Protein AF-A0A4Z2GLU9-F1 (afdb_monomer)

Mean predicted aligned error: 11.26 Å

Sequence (151 aa):
MLQNQGREMLIVTSGAVAFGKQRLRHEILLSQSVRQALNSGHNQLKDMALPVLEARACAAAGQSGLMALYEAMFTQYSTCTAQVLVTNLDFHDDQKRQNLNSTLQELLRMNIVPIINTNDAVVPPPEPNSDLQGVNVGTGSMGWRRWQRGY

Structure (mmCIF, N/CA/C/O backbone):
data_AF-A0A4Z2GLU9-F1
#
_entry.id   AF-A0A4Z2GLU9-F1
#
loop_
_atom_site.group_PDB
_atom_site.id
_atom_site.type_symbol
_atom_site.label_atom_id
_atom_site.label_alt_id
_atom_site.label_comp_id
_atom_site.label_asym_id
_atom_site.label_entity_id
_atom_site.label_seq_id
_atom_site.pdbx_PDB_ins_code
_atom_site.Cartn_x
_atom_site.Cartn_y
_atom_site.Cartn_z
_atom_site.occupancy
_atom_site.B_iso_or_equiv
_atom_site.auth_seq_id
_atom_site.auth_comp_id
_atom_site.auth_asym_id
_atom_site.auth_atom_id
_atom_site.pdbx_PDB_model_num
ATOM 1 N N . MET A 1 1 ? -21.058 7.060 6.284 1.00 73.62 1 MET A N 1
ATOM 2 C CA . MET A 1 1 ? -20.042 5.990 6.362 1.00 73.62 1 MET A CA 1
ATOM 3 C C . MET A 1 1 ? -20.555 4.886 7.282 1.00 73.62 1 MET A C 1
ATOM 5 O O . MET A 1 1 ? -21.037 5.235 8.353 1.00 73.62 1 MET A O 1
ATOM 9 N N . LEU A 1 2 ? -20.489 3.600 6.898 1.00 82.06 2 LEU A N 1
ATOM 10 C CA . LEU A 1 2 ? -20.922 2.467 7.754 1.00 82.06 2 LEU A CA 1
ATOM 11 C C . LEU A 1 2 ? -20.178 2.427 9.096 1.00 82.06 2 LEU A C 1
ATOM 13 O O . LEU A 1 2 ? -20.716 2.019 10.118 1.00 82.06 2 LEU A O 1
ATOM 17 N N . GLN A 1 3 ? -18.953 2.921 9.091 1.00 81.75 3 GLN A N 1
ATOM 18 C CA . GLN A 1 3 ? -18.090 2.982 10.255 1.00 81.75 3 GLN A CA 1
ATOM 19 C C . GLN A 1 3 ? -18.572 3.959 11.329 1.00 81.75 3 GLN A C 1
ATOM 21 O O . GLN A 1 3 ? -18.518 3.651 12.514 1.00 81.75 3 GLN A O 1
ATOM 26 N N . ASN A 1 4 ? -19.221 5.055 10.926 1.00 78.38 4 ASN A N 1
ATOM 27 C CA . ASN A 1 4 ? -19.881 5.980 11.858 1.00 78.38 4 ASN A CA 1
ATOM 28 C C . ASN A 1 4 ? -21.131 5.361 12.512 1.00 78.38 4 ASN A C 1
ATOM 30 O O . ASN A 1 4 ? -21.727 5.967 13.394 1.00 78.38 4 ASN A O 1
ATOM 34 N N . GLN A 1 5 ? -21.542 4.168 12.071 1.00 86.56 5 GLN A N 1
ATOM 35 C CA . GLN A 1 5 ? -22.619 3.375 12.665 1.00 86.56 5 GLN A CA 1
ATOM 36 C C . GLN A 1 5 ? -22.069 2.250 13.563 1.00 86.56 5 GLN A C 1
ATOM 38 O O . GLN A 1 5 ? -22.812 1.334 13.908 1.00 86.56 5 GLN A O 1
ATOM 43 N N . GLY A 1 6 ? -20.775 2.286 13.911 1.00 84.88 6 GLY A N 1
ATOM 44 C CA . GLY A 1 6 ? -20.127 1.306 14.788 1.00 84.88 6 GLY A CA 1
ATOM 45 C C . GLY A 1 6 ? -19.703 0.008 14.097 1.00 84.88 6 GLY A C 1
ATOM 46 O O . GLY A 1 6 ? -19.465 -0.986 14.775 1.00 84.88 6 GLY A O 1
ATOM 47 N N . ARG A 1 7 ? -19.634 -0.017 12.758 1.00 91.56 7 ARG A N 1
ATOM 48 C CA . ARG A 1 7 ? -19.165 -1.189 12.002 1.00 91.56 7 ARG A CA 1
ATOM 49 C C . ARG A 1 7 ? -17.667 -1.104 11.729 1.00 91.56 7 ARG A C 1
ATOM 51 O O . ARG A 1 7 ? -17.191 -0.096 11.216 1.00 91.56 7 ARG A O 1
ATOM 58 N N . GLU A 1 8 ? -16.953 -2.191 11.984 1.00 93.62 8 GLU A N 1
ATOM 59 C CA . GLU A 1 8 ? -15.560 -2.342 11.569 1.00 93.62 8 GLU A CA 1
ATOM 60 C C . GLU A 1 8 ? -15.480 -2.557 10.055 1.00 93.62 8 GLU A C 1
ATOM 62 O O . GLU A 1 8 ? -16.227 -3.356 9.486 1.00 93.62 8 GLU A O 1
ATOM 67 N N . MET A 1 9 ? -14.587 -1.820 9.396 1.00 94.69 9 MET A N 1
ATOM 68 C CA . MET A 1 9 ? -14.443 -1.837 7.944 1.00 94.69 9 MET A CA 1
ATOM 69 C C . MET A 1 9 ? -12.971 -1.966 7.566 1.00 94.69 9 MET A C 1
ATOM 71 O O . MET A 1 9 ? -12.125 -1.223 8.057 1.00 94.69 9 MET A O 1
ATOM 75 N N . LEU A 1 10 ? -12.692 -2.869 6.632 1.00 96.62 10 LEU A N 1
ATOM 76 C CA . LEU A 1 10 ? -11.418 -2.971 5.928 1.00 96.62 10 LEU A CA 1
ATOM 77 C C . LEU A 1 10 ? -11.677 -2.946 4.425 1.00 96.62 10 LEU A C 1
ATOM 79 O O . LEU A 1 10 ? -12.748 -3.347 3.962 1.00 96.62 10 LEU A O 1
ATOM 83 N N . ILE A 1 11 ? -10.694 -2.486 3.661 1.00 96.94 11 ILE A N 1
ATOM 84 C CA . ILE A 1 11 ? -10.741 -2.478 2.201 1.00 96.94 11 ILE A CA 1
ATOM 85 C C . ILE A 1 11 ? -9.637 -3.378 1.681 1.00 96.94 11 ILE A C 1
ATOM 87 O O . ILE A 1 11 ? -8.492 -3.255 2.095 1.00 96.94 11 ILE A O 1
ATOM 91 N N . VAL A 1 12 ? -9.977 -4.235 0.723 1.00 97.12 12 VAL A N 1
ATOM 92 C CA . VAL A 1 12 ? -9.001 -4.946 -0.104 1.00 97.12 12 VAL A CA 1
ATOM 93 C C . VAL A 1 12 ? -9.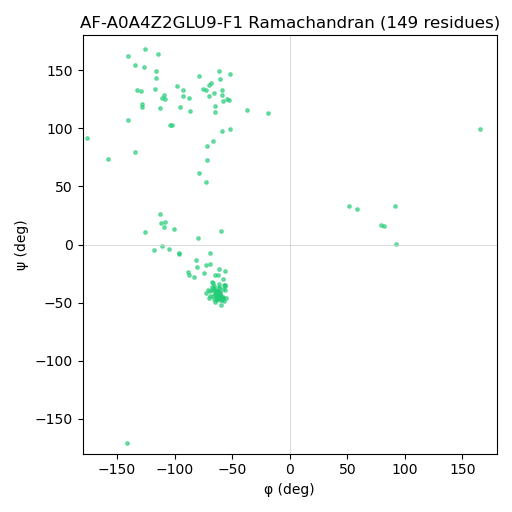072 -4.347 -1.499 1.00 97.12 12 VAL A C 1
ATOM 95 O O . VAL A 1 12 ? -10.155 -4.246 -2.076 1.00 97.12 12 VAL A O 1
ATOM 98 N N . THR A 1 13 ? -7.934 -3.899 -2.019 1.00 95.31 13 THR A N 1
ATOM 99 C CA . THR A 1 13 ? -7.860 -3.174 -3.292 1.00 95.31 13 THR A CA 1
ATOM 100 C C . THR A 1 13 ? -6.882 -3.820 -4.269 1.00 95.31 13 THR A C 1
ATOM 102 O O . THR A 1 13 ? -6.132 -4.723 -3.914 1.00 95.31 13 THR A O 1
ATOM 105 N N . SER A 1 14 ? -6.929 -3.375 -5.522 1.00 93.38 14 SER A N 1
ATOM 106 C CA . SER A 1 14 ? -6.052 -3.789 -6.615 1.00 93.38 14 SER A CA 1
ATOM 107 C C . SER A 1 14 ? -5.709 -2.575 -7.492 1.00 93.38 14 SER A C 1
ATOM 109 O O . SER A 1 14 ? -6.001 -1.433 -7.146 1.00 93.38 14 SER A O 1
ATOM 111 N N . GLY A 1 15 ? -5.064 -2.792 -8.641 1.00 93.62 15 GLY A N 1
ATOM 112 C CA . GLY A 1 15 ? -4.873 -1.738 -9.647 1.00 93.62 15 GLY A CA 1
ATOM 113 C C . GLY A 1 15 ? -3.575 -0.935 -9.535 1.00 93.62 15 GLY A C 1
ATOM 114 O O . GLY A 1 15 ? -3.325 -0.095 -10.400 1.00 93.62 15 GLY A O 1
ATOM 115 N N . ALA A 1 16 ? -2.704 -1.229 -8.561 1.00 96.06 16 ALA A N 1
ATOM 116 C CA . ALA A 1 16 ? -1.424 -0.531 -8.379 1.00 96.06 16 ALA A CA 1
ATOM 117 C C . ALA A 1 16 ? -0.566 -0.581 -9.652 1.00 96.06 16 ALA A C 1
ATOM 119 O O . ALA A 1 16 ? -0.084 0.443 -10.132 1.00 96.06 16 ALA A O 1
ATOM 120 N N . VAL A 1 17 ? -0.455 -1.758 -10.274 1.00 95.62 17 VAL A N 1
ATOM 121 C CA . VAL A 1 17 ? 0.281 -1.943 -11.534 1.00 95.62 17 VAL A CA 1
ATOM 122 C C . VAL A 1 17 ? -0.310 -1.103 -12.668 1.00 95.62 17 VAL A C 1
ATOM 124 O O . VAL A 1 17 ? 0.433 -0.468 -13.414 1.00 95.62 17 VAL A O 1
ATOM 127 N N . ALA A 1 18 ? -1.636 -1.095 -12.829 1.00 94.75 18 ALA A N 1
ATOM 128 C CA . ALA A 1 18 ? -2.293 -0.359 -13.909 1.00 94.75 18 ALA A CA 1
ATOM 129 C C . ALA A 1 18 ? -2.102 1.155 -13.743 1.00 94.75 18 ALA A C 1
ATOM 131 O O . ALA A 1 18 ? -1.676 1.833 -14.682 1.00 94.75 18 ALA A O 1
ATOM 132 N N . PHE A 1 19 ? -2.326 1.658 -12.527 1.00 95.75 19 PHE A N 1
ATOM 133 C CA . PHE A 1 19 ? -2.131 3.063 -12.188 1.00 95.75 19 PHE A CA 1
ATOM 134 C C . PHE A 1 19 ? -0.670 3.491 -12.385 1.00 95.75 19 PHE A C 1
ATOM 136 O O . PHE A 1 19 ? -0.378 4.512 -13.011 1.00 95.75 19 PHE A O 1
ATOM 143 N N . GLY A 1 20 ? 0.274 2.657 -11.946 1.00 96.75 20 GLY A N 1
ATOM 144 C CA . GLY A 1 20 ? 1.697 2.903 -12.129 1.00 96.75 20 GLY A CA 1
ATOM 145 C C . GLY A 1 20 ? 2.153 2.873 -13.583 1.00 96.75 20 GLY A C 1
ATOM 146 O O . GLY A 1 20 ? 2.954 3.717 -13.976 1.00 96.75 20 GLY A O 1
ATOM 147 N N . LYS A 1 21 ? 1.609 1.976 -14.419 1.00 95.81 21 LYS A N 1
ATOM 148 C CA . LYS A 1 21 ? 1.882 1.970 -15.868 1.00 95.81 21 LYS A CA 1
ATOM 149 C C . LYS A 1 21 ? 1.499 3.300 -16.507 1.00 95.81 21 LYS A C 1
ATOM 151 O O . LYS A 1 21 ? 2.265 3.829 -17.309 1.00 95.81 21 LYS A O 1
ATOM 156 N N . GLN A 1 22 ? 0.329 3.837 -16.165 1.00 94.62 22 GLN A N 1
ATOM 157 C CA . GLN A 1 22 ? -0.117 5.133 -16.671 1.00 94.62 22 GLN A CA 1
ATOM 158 C C . GLN A 1 22 ? 0.800 6.263 -16.184 1.00 94.62 22 GLN A C 1
ATOM 160 O O . GLN A 1 22 ? 1.272 7.055 -16.999 1.00 94.62 22 GLN A O 1
ATOM 165 N N . ARG A 1 23 ? 1.107 6.294 -14.880 1.00 94.19 23 ARG A N 1
ATOM 166 C CA . ARG A 1 23 ? 1.983 7.304 -14.269 1.00 94.19 23 ARG A CA 1
ATOM 167 C C . ARG A 1 23 ? 3.384 7.299 -14.881 1.00 94.19 23 ARG A C 1
ATOM 169 O O . ARG A 1 23 ? 3.852 8.332 -15.340 1.00 94.19 23 ARG A O 1
ATOM 176 N N . LEU A 1 24 ? 4.040 6.143 -14.943 1.00 94.44 24 LEU A N 1
ATOM 177 C CA . LEU A 1 24 ? 5.401 6.030 -15.471 1.00 94.44 24 LEU A CA 1
ATOM 178 C C . LEU A 1 24 ? 5.474 6.342 -16.968 1.00 94.44 24 LEU A C 1
ATOM 180 O O . LEU A 1 24 ? 6.418 6.994 -17.404 1.00 94.44 24 LEU A O 1
ATOM 184 N N . ARG A 1 25 ? 4.475 5.934 -17.765 1.00 92.69 25 ARG A N 1
ATOM 185 C CA . ARG A 1 25 ? 4.403 6.331 -19.182 1.00 92.69 25 ARG A CA 1
ATOM 186 C C . ARG A 1 25 ? 4.338 7.842 -19.336 1.00 92.69 25 ARG A C 1
ATOM 188 O O . ARG A 1 25 ? 5.052 8.388 -20.169 1.00 92.69 25 ARG A O 1
ATOM 195 N N . HIS A 1 26 ? 3.511 8.499 -18.529 1.00 91.00 26 HIS A N 1
ATOM 196 C CA . HIS A 1 26 ? 3.395 9.950 -18.542 1.00 91.00 26 HIS A CA 1
ATOM 197 C C . HIS A 1 26 ? 4.734 10.627 -18.202 1.00 91.00 26 HIS A C 1
ATOM 199 O O . HIS A 1 26 ? 5.194 11.473 -18.964 1.00 91.00 26 HIS A O 1
ATOM 205 N N . GLU A 1 27 ? 5.418 10.190 -17.139 1.00 90.75 27 GLU A N 1
ATOM 206 C CA . GLU A 1 27 ? 6.735 10.727 -16.748 1.00 90.75 27 GLU A CA 1
ATOM 207 C C . GLU A 1 27 ? 7.814 10.533 -17.829 1.00 90.75 27 GLU A C 1
ATOM 209 O O . GLU A 1 27 ? 8.611 11.436 -18.101 1.00 90.75 27 GLU A O 1
ATOM 214 N N . ILE A 1 28 ? 7.839 9.369 -18.486 1.00 89.81 28 ILE A N 1
ATOM 215 C CA . ILE A 1 28 ? 8.798 9.072 -19.561 1.00 89.81 28 ILE A CA 1
ATOM 216 C C . ILE A 1 28 ? 8.540 9.959 -20.779 1.00 89.81 28 ILE A C 1
ATOM 218 O O . ILE A 1 28 ? 9.489 10.517 -21.330 1.00 89.81 28 ILE A O 1
ATOM 222 N N . LEU A 1 29 ? 7.275 10.121 -21.173 1.00 87.69 29 LEU A N 1
ATOM 223 C CA . LEU A 1 29 ? 6.891 10.981 -22.293 1.00 87.69 29 LEU A CA 1
ATOM 224 C C . LEU A 1 29 ? 7.279 12.442 -22.038 1.00 87.69 29 LEU A C 1
ATOM 226 O O . LEU A 1 29 ? 7.872 13.074 -22.912 1.00 87.69 29 LEU A O 1
ATOM 230 N N . LEU A 1 30 ? 7.016 12.960 -20.833 1.00 87.00 30 LEU A N 1
ATOM 231 C CA . LEU A 1 30 ? 7.432 14.310 -20.442 1.00 87.00 30 LEU A CA 1
ATOM 232 C C . LEU A 1 30 ? 8.959 14.462 -20.427 1.00 87.00 30 LEU A C 1
ATOM 234 O O . LEU A 1 30 ? 9.503 15.458 -20.899 1.00 87.00 30 LEU A O 1
ATOM 238 N N . SER A 1 31 ? 9.678 13.456 -19.934 1.00 85.38 31 SER A N 1
ATOM 239 C CA . SER A 1 31 ? 11.144 13.479 -19.914 1.00 85.38 31 SER A CA 1
ATOM 240 C C . SER A 1 31 ? 11.748 13.461 -21.323 1.00 85.38 31 SER A C 1
ATOM 242 O O . SER A 1 31 ? 12.780 14.088 -21.570 1.00 85.38 31 SER A O 1
ATOM 244 N N . GLN A 1 32 ? 11.125 12.741 -22.259 1.00 79.75 32 GLN A N 1
ATOM 245 C CA . GLN A 1 32 ? 11.562 12.667 -23.654 1.00 79.75 32 GLN A CA 1
ATOM 246 C C . GLN A 1 32 ? 11.276 13.965 -24.413 1.00 79.75 32 GLN A C 1
ATOM 248 O O . GLN A 1 32 ? 12.158 14.435 -25.133 1.00 79.75 32 GLN A O 1
ATOM 253 N N . SER A 1 33 ? 10.106 14.579 -24.212 1.00 75.50 33 SER A N 1
ATOM 254 C CA . SER A 1 33 ? 9.756 15.844 -24.869 1.00 75.50 33 SER A CA 1
ATOM 255 C C . SER A 1 33 ? 10.686 16.988 -24.450 1.00 75.50 33 SER A C 1
ATOM 257 O O . SER A 1 33 ? 11.176 17.722 -25.307 1.00 75.50 33 SER A O 1
ATOM 259 N N . VAL A 1 34 ? 11.036 17.084 -23.160 1.00 75.62 34 VAL A N 1
ATOM 260 C CA . VAL A 1 34 ? 12.016 18.069 -22.661 1.00 75.62 34 VAL A CA 1
ATOM 261 C C . VAL A 1 34 ? 13.395 17.845 -23.285 1.00 75.62 34 VAL A C 1
ATOM 263 O O . VAL A 1 34 ? 14.020 18.789 -23.769 1.00 75.62 34 VAL A O 1
ATOM 266 N N . ARG A 1 35 ? 13.877 16.594 -23.330 1.00 75.06 35 ARG A N 1
ATOM 267 C CA . ARG A 1 35 ? 15.172 16.272 -23.956 1.00 75.06 35 ARG A CA 1
ATOM 268 C C . ARG A 1 35 ? 15.199 16.614 -25.442 1.00 75.06 35 ARG A C 1
ATOM 270 O O . ARG A 1 35 ? 16.243 17.033 -25.929 1.00 75.06 35 ARG A O 1
ATOM 277 N N . GLN A 1 36 ? 14.095 16.427 -26.159 1.00 72.31 36 GLN A N 1
ATOM 278 C CA . GLN A 1 36 ? 14.000 16.772 -27.577 1.00 72.31 36 GLN A CA 1
ATOM 279 C C . GLN A 1 36 ? 13.999 18.286 -27.790 1.00 72.31 36 GLN A C 1
ATOM 281 O O . GLN A 1 36 ? 14.782 18.761 -28.605 1.00 72.31 36 GLN A O 1
ATOM 286 N N . ALA A 1 37 ? 13.215 19.043 -27.012 1.00 71.56 37 ALA A N 1
ATOM 287 C CA . ALA A 1 37 ? 13.190 20.505 -27.086 1.00 71.56 37 ALA A CA 1
ATOM 288 C C . ALA A 1 37 ? 14.589 21.121 -26.883 1.00 71.56 37 ALA A C 1
ATOM 290 O O . ALA A 1 37 ? 14.975 22.045 -27.599 1.00 71.56 37 ALA A O 1
ATOM 291 N N . LEU A 1 38 ? 15.383 20.555 -25.967 1.00 72.00 38 LEU A N 1
ATOM 292 C CA . LEU A 1 38 ? 16.765 20.979 -25.716 1.00 72.00 38 LEU A CA 1
ATOM 293 C C . LEU A 1 38 ? 17.763 20.539 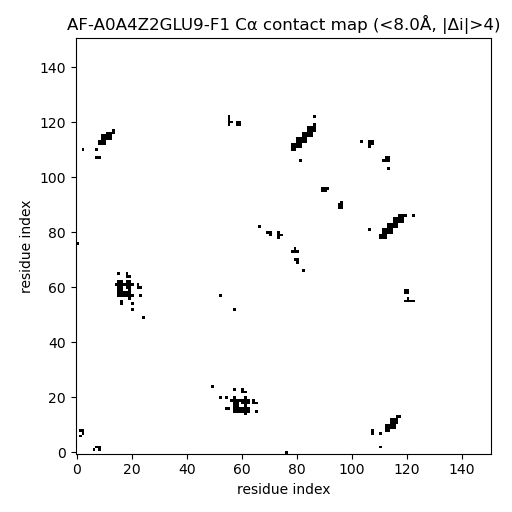-26.807 1.00 72.00 38 LEU A C 1
ATOM 295 O O . LEU A 1 38 ? 18.790 21.188 -26.976 1.00 72.00 38 LEU A O 1
ATOM 299 N N . ASN A 1 39 ? 17.477 19.470 -27.562 1.00 68.25 39 ASN A N 1
ATOM 300 C CA . ASN A 1 39 ? 18.389 18.864 -28.546 1.00 68.25 39 ASN A CA 1
ATOM 301 C C . ASN A 1 39 ? 17.910 19.010 -30.005 1.00 68.25 39 ASN A C 1
ATOM 303 O O . ASN A 1 39 ? 18.284 18.205 -30.861 1.00 68.25 39 ASN A O 1
ATOM 307 N N . SER A 1 40 ? 17.117 20.046 -30.302 1.00 59.50 40 SER A N 1
ATOM 308 C CA . SER A 1 40 ? 16.412 20.301 -31.577 1.00 59.50 40 SER A CA 1
ATOM 309 C C . SER A 1 40 ? 17.287 20.437 -32.850 1.00 59.50 40 SER A C 1
ATOM 311 O O . SER A 1 40 ? 16.793 20.863 -33.888 1.00 59.50 40 SER A O 1
ATOM 313 N N . GLY A 1 41 ? 18.578 20.089 -32.808 1.00 57.31 41 GLY A N 1
ATOM 314 C CA . GLY A 1 41 ? 19.527 20.205 -33.922 1.00 57.31 41 GLY A CA 1
ATOM 315 C C . GLY A 1 41 ? 19.904 18.904 -34.645 1.00 57.31 41 GLY A C 1
ATOM 316 O O . GLY A 1 41 ? 20.641 18.977 -35.622 1.00 57.31 41 GLY A O 1
ATOM 317 N N . HIS A 1 42 ? 19.450 17.720 -34.214 1.00 54.97 42 HIS A N 1
ATOM 318 C CA . HIS A 1 42 ? 19.826 16.454 -34.866 1.00 54.97 42 HIS A CA 1
ATOM 319 C C . HIS A 1 42 ? 18.612 15.593 -35.237 1.00 54.97 42 HIS A C 1
ATOM 321 O O . HIS A 1 42 ? 17.867 15.132 -34.376 1.00 54.97 42 HIS A O 1
ATOM 327 N N . ASN A 1 43 ? 18.466 15.345 -36.544 1.00 54.72 43 ASN A N 1
ATOM 328 C CA . ASN A 1 43 ? 17.531 14.401 -37.157 1.00 54.72 43 ASN A CA 1
ATOM 329 C C . ASN A 1 43 ? 17.658 13.008 -36.514 1.00 54.72 43 ASN A C 1
ATOM 331 O O . ASN A 1 43 ? 18.539 12.228 -36.871 1.00 54.72 43 ASN A O 1
ATOM 335 N N . GLN A 1 44 ? 16.765 12.674 -35.583 1.00 56.62 44 GLN A N 1
ATOM 336 C CA . GLN A 1 44 ? 16.555 11.300 -35.131 1.00 56.62 44 GLN A CA 1
ATOM 337 C C . GLN A 1 44 ? 15.058 11.005 -35.073 1.00 56.62 44 GLN A C 1
ATOM 339 O O . GLN A 1 44 ? 14.438 10.975 -34.015 1.00 56.62 44 GLN A O 1
ATOM 344 N N . LEU A 1 45 ? 14.489 10.728 -36.247 1.00 52.84 45 LEU A N 1
ATOM 345 C CA . LEU A 1 45 ? 13.308 9.877 -36.370 1.00 52.84 45 LEU A CA 1
ATOM 346 C C . LEU A 1 45 ? 13.751 8.435 -36.081 1.00 52.84 45 LEU A C 1
ATOM 348 O O . LEU A 1 45 ? 13.946 7.635 -36.991 1.00 52.84 45 LEU A O 1
ATOM 352 N N . LYS A 1 46 ? 14.024 8.127 -34.812 1.00 53.97 46 LYS A N 1
ATOM 353 C CA . LYS A 1 46 ? 14.28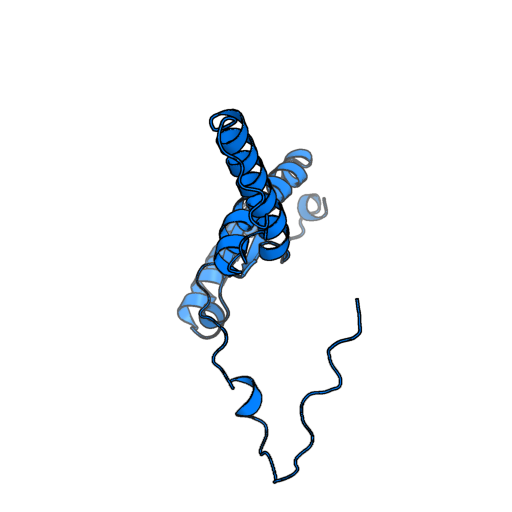1 6.761 -34.353 1.00 53.97 46 LYS A CA 1
ATOM 354 C C . LYS A 1 46 ? 13.116 6.387 -33.452 1.00 53.97 46 LYS A C 1
ATOM 356 O O . LYS A 1 46 ? 12.885 7.083 -32.468 1.00 53.97 46 LYS A O 1
ATOM 361 N N . ASP A 1 47 ? 12.370 5.366 -33.872 1.00 54.78 47 ASP A N 1
ATOM 362 C CA . ASP A 1 47 ? 11.155 4.828 -33.253 1.00 54.78 47 ASP A CA 1
ATOM 363 C C . ASP A 1 47 ? 10.986 5.214 -31.779 1.00 54.78 47 ASP A C 1
ATOM 365 O O . ASP A 1 47 ? 11.723 4.745 -30.909 1.00 54.78 47 ASP A O 1
ATOM 369 N N . MET A 1 48 ? 9.966 6.028 -31.488 1.00 59.78 48 MET A N 1
ATOM 370 C CA . MET A 1 48 ? 9.493 6.285 -30.124 1.00 59.78 48 MET A CA 1
ATOM 371 C C . MET A 1 48 ? 8.745 5.056 -29.579 1.00 59.78 48 MET A C 1
ATOM 373 O O . MET A 1 48 ? 7.600 5.130 -29.133 1.00 59.78 48 MET A O 1
ATOM 377 N N . ALA A 1 49 ? 9.382 3.887 -29.620 1.00 70.31 49 ALA A N 1
ATOM 378 C CA . ALA A 1 49 ? 8.886 2.729 -28.905 1.00 70.31 49 ALA A CA 1
ATOM 379 C C . ALA A 1 49 ? 8.955 3.050 -27.407 1.00 70.31 49 ALA A C 1
ATOM 381 O O . ALA A 1 49 ? 10.035 3.247 -26.843 1.00 70.31 49 ALA A O 1
ATOM 382 N N . LEU A 1 50 ? 7.791 3.143 -26.760 1.00 74.62 50 LEU A N 1
ATOM 383 C CA . LEU A 1 50 ? 7.738 3.277 -25.310 1.00 74.62 50 LEU A CA 1
ATOM 384 C C . LEU A 1 50 ? 8.437 2.067 -24.680 1.00 74.62 50 LEU A C 1
ATOM 386 O O . LEU A 1 50 ? 8.157 0.932 -25.083 1.00 74.62 50 LEU A O 1
ATOM 390 N N . PRO A 1 51 ? 9.321 2.279 -23.690 1.00 82.88 51 PRO A N 1
ATOM 391 C CA . PRO A 1 51 ? 9.997 1.175 -23.036 1.00 82.88 51 PRO A CA 1
ATOM 392 C C . PRO A 1 51 ? 8.967 0.252 -22.381 1.00 82.88 51 PRO A C 1
ATOM 394 O O . PRO A 1 51 ? 7.956 0.697 -21.825 1.00 82.88 51 PRO A O 1
ATOM 397 N N . VAL A 1 52 ? 9.234 -1.052 -22.443 1.00 88.25 52 VAL A N 1
ATOM 398 C CA . VAL A 1 52 ? 8.446 -2.041 -21.709 1.00 88.25 52 VAL A CA 1
ATOM 399 C C . VAL A 1 52 ? 8.651 -1.782 -20.221 1.00 88.25 52 VAL A C 1
ATOM 401 O O . VAL A 1 52 ? 9.773 -1.830 -19.722 1.00 88.25 52 VAL A O 1
ATOM 404 N N . LEU A 1 53 ? 7.561 -1.480 -19.519 1.00 92.56 53 LEU A N 1
ATOM 405 C CA . LEU A 1 53 ? 7.600 -1.227 -18.086 1.00 92.56 53 LEU A CA 1
ATOM 406 C C . LEU A 1 53 ? 7.454 -2.533 -17.313 1.00 92.56 53 LEU A C 1
ATOM 408 O O . LEU A 1 53 ? 6.491 -3.280 -17.503 1.00 92.56 53 LEU A O 1
ATOM 412 N N . GLU A 1 54 ? 8.403 -2.771 -16.417 1.00 93.81 54 GLU A N 1
ATOM 413 C CA . GLU A 1 54 ? 8.396 -3.908 -15.508 1.00 93.81 54 GLU A CA 1
ATOM 414 C C . GLU A 1 54 ? 7.259 -3.756 -14.475 1.00 93.81 54 GLU A C 1
ATOM 416 O O . GLU A 1 54 ? 6.950 -2.652 -14.010 1.00 93.81 54 GLU A O 1
ATOM 421 N N . ALA A 1 55 ? 6.561 -4.856 -14.177 1.00 92.88 55 ALA A N 1
ATOM 422 C CA . ALA A 1 55 ? 5.309 -4.820 -13.424 1.00 92.88 55 ALA A CA 1
ATOM 423 C C . ALA A 1 55 ? 5.487 -4.386 -11.962 1.00 92.88 55 ALA A C 1
ATOM 425 O O . ALA A 1 55 ? 4.641 -3.651 -11.456 1.00 92.88 55 ALA A O 1
ATOM 426 N N . ARG A 1 56 ? 6.580 -4.779 -11.304 1.00 94.81 56 ARG A N 1
ATOM 427 C CA . ARG A 1 56 ? 6.889 -4.424 -9.912 1.00 94.81 56 ARG A CA 1
ATOM 428 C C . ARG A 1 56 ? 7.251 -2.949 -9.791 1.00 94.81 56 ARG A C 1
ATOM 430 O O . ARG A 1 56 ? 6.770 -2.276 -8.884 1.00 94.81 56 ARG A O 1
ATOM 437 N N . ALA A 1 57 ? 8.000 -2.411 -10.755 1.00 94.81 57 ALA A N 1
ATOM 438 C CA . ALA A 1 57 ? 8.258 -0.976 -10.855 1.00 94.81 57 ALA A CA 1
ATOM 439 C C . ALA A 1 57 ? 6.952 -0.184 -11.034 1.00 94.81 57 ALA A C 1
ATOM 441 O O . ALA A 1 57 ? 6.744 0.838 -10.378 1.00 94.81 57 ALA A O 1
ATOM 442 N N . CYS A 1 58 ? 6.036 -0.683 -11.871 1.00 95.94 58 CYS A N 1
ATOM 443 C CA . CYS A 1 58 ? 4.703 -0.098 -11.999 1.00 95.94 58 CYS A CA 1
ATOM 444 C C . CYS A 1 58 ? 3.923 -0.195 -10.685 1.00 95.94 58 CYS A C 1
ATOM 446 O O . CYS A 1 58 ? 3.367 0.804 -10.247 1.00 95.94 58 CYS A O 1
ATOM 448 N N . ALA A 1 59 ? 3.900 -1.351 -10.022 1.00 96.38 59 ALA A N 1
ATOM 449 C CA . ALA A 1 59 ? 3.216 -1.496 -8.744 1.00 96.38 59 ALA A CA 1
ATOM 450 C C . ALA A 1 59 ? 3.735 -0.501 -7.703 1.00 96.38 59 ALA A C 1
ATOM 452 O O . ALA A 1 59 ? 2.940 0.221 -7.111 1.00 96.38 59 ALA A O 1
ATOM 453 N N . ALA A 1 60 ? 5.056 -0.393 -7.540 1.00 95.75 60 ALA A N 1
ATOM 454 C CA . ALA A 1 60 ? 5.675 0.556 -6.620 1.00 95.75 60 ALA A CA 1
ATOM 455 C C . ALA A 1 60 ? 5.283 2.008 -6.944 1.00 95.75 60 ALA A C 1
ATOM 457 O O . ALA A 1 60 ? 4.882 2.760 -6.057 1.00 95.75 60 ALA A O 1
ATOM 458 N N . ALA A 1 61 ? 5.335 2.392 -8.225 1.00 95.88 61 ALA A N 1
ATOM 459 C CA . ALA A 1 61 ? 4.957 3.732 -8.666 1.00 95.88 61 ALA A CA 1
ATOM 460 C C . ALA A 1 61 ? 3.459 4.026 -8.493 1.00 95.88 61 ALA A C 1
ATOM 462 O O . ALA A 1 61 ? 3.081 5.175 -8.267 1.00 95.88 61 ALA A O 1
ATOM 463 N N . GLY A 1 62 ? 2.604 3.013 -8.638 1.00 97.06 62 GLY A N 1
ATOM 464 C CA . GLY A 1 62 ? 1.160 3.175 -8.546 1.00 97.06 62 GLY A CA 1
ATOM 465 C C . GLY A 1 62 ? 0.601 3.053 -7.132 1.00 97.06 62 GLY A C 1
ATOM 466 O O . GLY A 1 62 ? -0.424 3.663 -6.834 1.00 97.06 62 GLY A O 1
ATOM 467 N N . GLN A 1 63 ? 1.278 2.320 -6.247 1.00 97.56 63 GLN A N 1
ATOM 468 C CA . GLN A 1 63 ? 0.809 2.056 -4.889 1.00 97.56 63 GLN A CA 1
ATOM 469 C C . GLN A 1 63 ? 0.701 3.333 -4.050 1.00 97.56 63 GLN A C 1
ATOM 471 O O . GLN A 1 63 ? -0.284 3.517 -3.337 1.00 97.56 63 GLN A O 1
ATOM 476 N N . SER A 1 64 ? 1.671 4.243 -4.166 1.00 93.75 64 SER A N 1
ATOM 477 C CA . SER A 1 64 ? 1.618 5.547 -3.491 1.00 93.75 64 SER A CA 1
ATOM 478 C C . SER A 1 64 ? 0.438 6.395 -3.974 1.00 93.75 64 SER A C 1
ATOM 480 O O . SER A 1 64 ? -0.257 7.008 -3.170 1.00 93.75 64 SER A O 1
ATOM 482 N N . GLY A 1 65 ? 0.161 6.375 -5.279 1.00 95.25 65 GLY A N 1
ATOM 483 C CA . GLY A 1 65 ? -0.970 7.086 -5.867 1.00 95.25 65 GLY A CA 1
ATOM 484 C C . GLY A 1 65 ? -2.329 6.520 -5.461 1.00 95.25 65 GLY A C 1
ATOM 485 O O . GLY A 1 65 ? -3.244 7.289 -5.176 1.00 95.25 65 GLY A O 1
ATOM 486 N N . LEU A 1 66 ? -2.455 5.192 -5.363 1.00 95.81 66 LEU A N 1
ATOM 487 C CA . LEU A 1 66 ? -3.661 4.569 -4.817 1.00 95.81 66 LEU A CA 1
ATOM 488 C C . LEU A 1 66 ? -3.904 4.991 -3.369 1.00 95.81 66 LEU A C 1
ATOM 490 O O . LEU A 1 66 ? -5.038 5.308 -3.025 1.00 95.81 66 LEU A O 1
ATOM 494 N N . MET A 1 67 ? -2.868 5.033 -2.525 1.00 97.06 67 MET A N 1
ATOM 495 C CA . MET A 1 67 ? -3.052 5.486 -1.141 1.00 97.06 67 MET A CA 1
ATOM 496 C C . MET A 1 67 ? -3.459 6.943 -1.062 1.00 97.06 67 MET A C 1
ATOM 498 O O . MET A 1 67 ? -4.407 7.241 -0.349 1.00 97.06 67 MET A O 1
ATOM 502 N N . ALA A 1 68 ? -2.823 7.819 -1.842 1.00 96.56 68 ALA A N 1
ATOM 503 C CA . ALA A 1 68 ? -3.215 9.222 -1.899 1.00 96.56 68 ALA A CA 1
ATOM 504 C C . ALA A 1 68 ? -4.686 9.385 -2.327 1.00 96.56 68 ALA A C 1
ATOM 506 O O . ALA A 1 68 ? -5.403 10.219 -1.780 1.00 96.56 68 ALA A O 1
ATOM 507 N N . LEU A 1 69 ? -5.163 8.561 -3.270 1.00 95.81 69 LEU A N 1
ATOM 508 C CA . LEU A 1 69 ? -6.567 8.550 -3.678 1.00 95.81 69 LEU A CA 1
ATOM 509 C C . LEU A 1 69 ? -7.491 8.109 -2.535 1.00 95.81 69 LEU A C 1
ATOM 511 O O . LEU A 1 69 ? -8.476 8.790 -2.259 1.00 95.81 69 LEU A O 1
ATOM 515 N N . TYR A 1 70 ? -7.193 6.991 -1.868 1.00 96.62 70 TYR A N 1
ATOM 516 C CA . TYR A 1 70 ? -8.003 6.528 -0.738 1.00 96.62 70 TYR A CA 1
ATOM 517 C C . TYR A 1 70 ? -8.005 7.543 0.408 1.00 96.62 70 TYR A C 1
ATOM 519 O O . TYR A 1 70 ? -9.071 7.873 0.918 1.00 96.62 70 TYR A O 1
ATOM 527 N N . GLU A 1 71 ? -6.851 8.103 0.757 1.00 96.31 71 GLU A N 1
ATOM 528 C CA . GLU A 1 71 ? -6.728 9.129 1.790 1.00 96.31 71 GLU A CA 1
ATOM 529 C C . GLU A 1 71 ? -7.565 10.371 1.451 1.00 96.31 71 GLU A C 1
ATOM 531 O O . GLU A 1 71 ? -8.349 10.835 2.282 1.00 96.31 71 GLU A O 1
ATOM 536 N N . ALA A 1 72 ? -7.498 10.860 0.208 1.00 96.12 72 ALA A N 1
ATOM 537 C CA . ALA A 1 72 ? -8.306 11.991 -0.248 1.00 96.12 72 ALA A CA 1
ATOM 538 C C . ALA A 1 72 ? -9.817 11.702 -0.186 1.00 96.12 72 ALA A C 1
ATOM 540 O O . ALA A 1 72 ? -10.596 12.564 0.221 1.00 96.12 72 ALA A O 1
ATOM 541 N N . MET A 1 73 ? -10.239 10.489 -0.555 1.00 95.00 73 MET A N 1
ATOM 542 C CA . MET A 1 73 ? -11.647 10.077 -0.520 1.00 95.00 73 MET A CA 1
ATOM 543 C C . MET A 1 73 ? -12.172 9.945 0.915 1.00 95.00 73 MET A C 1
ATOM 545 O O . MET A 1 73 ? -13.302 10.335 1.198 1.00 95.00 73 MET A O 1
ATOM 549 N N . PHE A 1 74 ? -11.364 9.415 1.835 1.00 94.75 74 PHE A N 1
ATOM 550 C CA . PHE A 1 74 ? -11.768 9.160 3.220 1.00 94.75 74 PHE A CA 1
ATOM 551 C C . PHE A 1 74 ? -11.666 10.393 4.124 1.00 94.75 74 PHE A C 1
ATOM 553 O O . PHE A 1 74 ? -12.472 10.546 5.047 1.00 94.75 74 PHE A O 1
ATOM 560 N N . THR A 1 75 ? -10.762 11.326 3.808 1.00 93.00 75 THR A N 1
ATOM 561 C CA . THR A 1 75 ? -10.639 12.617 4.506 1.00 93.00 75 THR A CA 1
ATOM 562 C C . THR A 1 75 ? -11.951 13.408 4.468 1.00 93.00 75 THR A C 1
ATOM 564 O O . THR A 1 75 ? -12.323 14.033 5.461 1.00 93.00 75 THR A O 1
ATOM 567 N N . GLN A 1 76 ? -12.716 13.313 3.373 1.00 91.88 76 GLN A N 1
ATOM 568 C CA . GLN A 1 76 ? -14.037 13.949 3.230 1.00 91.88 76 GLN A CA 1
ATOM 569 C C . GLN A 1 76 ? -15.067 13.452 4.259 1.00 91.88 76 GLN A C 1
ATOM 571 O O . GLN A 1 76 ? -16.050 14.136 4.533 1.00 91.88 76 GLN A O 1
ATOM 576 N N . TYR A 1 77 ? -14.835 12.276 4.843 1.00 91.25 77 TYR A N 1
ATOM 577 C CA . TYR A 1 77 ? -15.681 11.660 5.863 1.00 91.25 77 TYR A CA 1
ATOM 578 C C . TYR A 1 77 ? -15.032 11.665 7.252 1.00 91.25 77 TYR A C 1
ATOM 580 O O . TYR A 1 77 ? -15.475 10.919 8.127 1.00 91.25 77 TYR A O 1
ATOM 588 N N . SER A 1 78 ? -13.969 12.457 7.450 1.00 91.06 78 SER A N 1
ATOM 589 C CA . SER A 1 78 ? -13.198 12.520 8.702 1.00 91.06 78 SER A CA 1
ATOM 590 C C . SER A 1 78 ? -12.743 11.141 9.194 1.00 91.06 78 SER A C 1
ATOM 592 O O . SER A 1 78 ? -12.689 10.884 10.394 1.00 91.06 78 SER A O 1
ATOM 594 N N . THR A 1 79 ? -12.461 10.232 8.260 1.00 92.38 79 THR A N 1
ATOM 595 C CA . THR A 1 79 ? -12.046 8.861 8.552 1.00 92.38 79 THR A CA 1
ATOM 596 C C . THR A 1 79 ? -10.588 8.693 8.152 1.00 92.38 79 THR A C 1
ATOM 598 O O . THR A 1 79 ? -10.223 8.966 7.011 1.00 92.38 79 THR A O 1
ATOM 601 N N . CYS A 1 80 ? -9.753 8.233 9.079 1.00 95.19 80 CYS A N 1
ATOM 602 C CA . CYS A 1 80 ? -8.357 7.932 8.788 1.00 95.19 80 CYS A CA 1
ATOM 603 C C . CYS A 1 80 ? -8.236 6.580 8.076 1.00 95.19 80 CYS A C 1
ATOM 605 O O . CYS A 1 80 ? -8.954 5.629 8.392 1.00 95.19 80 CYS A O 1
ATOM 607 N N . THR A 1 81 ? -7.281 6.474 7.156 1.00 97.19 81 THR A N 1
ATOM 608 C CA . THR A 1 81 ? -6.918 5.220 6.483 1.00 97.19 81 THR A CA 1
ATOM 609 C C . THR A 1 81 ? -5.488 4.827 6.825 1.00 97.19 81 THR A C 1
ATOM 611 O O . THR A 1 81 ? -4.640 5.698 6.996 1.00 97.19 81 THR A O 1
ATOM 614 N N . ALA A 1 82 ? -5.196 3.529 6.866 1.00 98.06 82 ALA A N 1
ATOM 615 C CA . ALA A 1 82 ? -3.838 3.016 7.031 1.00 98.06 82 ALA A CA 1
ATOM 616 C C . ALA A 1 82 ? -3.520 1.976 5.960 1.00 98.06 82 ALA A C 1
ATOM 618 O O . ALA A 1 82 ? -4.302 1.060 5.716 1.00 98.06 82 ALA A O 1
ATOM 619 N N . GLN A 1 83 ? -2.357 2.107 5.326 1.00 98.25 83 GLN A N 1
ATOM 620 C CA . GLN A 1 83 ? -1.902 1.141 4.336 1.00 98.25 83 GLN A CA 1
ATOM 621 C C . GLN A 1 83 ? -1.402 -0.137 5.013 1.00 98.25 83 GLN A C 1
ATOM 623 O O . GLN A 1 83 ? -0.583 -0.082 5.928 1.00 98.25 83 GLN A O 1
ATOM 628 N N . VAL A 1 84 ? -1.825 -1.287 4.486 1.00 98.06 84 VAL A N 1
ATOM 629 C CA . VAL A 1 84 ? -1.289 -2.599 4.856 1.00 98.06 84 VAL A CA 1
ATOM 630 C C . VAL A 1 84 ? -0.891 -3.346 3.586 1.00 98.06 84 VAL A C 1
ATOM 632 O O . VAL A 1 84 ? -1.710 -3.571 2.697 1.00 98.06 84 VAL A O 1
ATOM 635 N N . LEU A 1 85 ? 0.386 -3.712 3.486 1.00 97.31 85 LEU A N 1
ATOM 636 C CA . LEU A 1 85 ? 0.941 -4.439 2.346 1.00 97.31 85 LEU A CA 1
ATOM 637 C C . LEU A 1 85 ? 1.283 -5.867 2.752 1.00 97.31 85 LEU A C 1
ATOM 639 O O . LEU A 1 85 ? 1.989 -6.072 3.736 1.00 97.31 85 LEU A O 1
ATOM 643 N N . VAL A 1 86 ? 0.810 -6.840 1.978 1.00 96.06 86 VAL A N 1
ATOM 644 C CA . VAL A 1 86 ? 1.003 -8.270 2.264 1.00 96.06 86 VAL A CA 1
ATOM 645 C C . VAL A 1 86 ? 1.436 -9.034 1.021 1.00 96.06 86 VAL A C 1
ATOM 647 O O . VAL A 1 86 ? 1.135 -8.651 -0.105 1.00 96.06 86 VAL A O 1
ATOM 650 N N . THR A 1 87 ? 2.127 -10.147 1.204 1.00 93.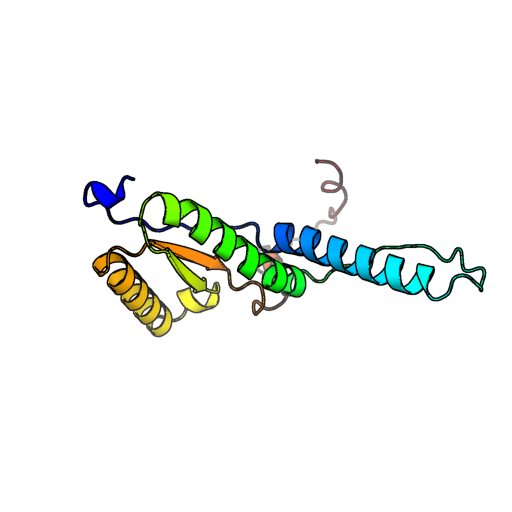94 87 THR A N 1
ATOM 651 C CA . THR A 1 87 ? 2.412 -11.134 0.158 1.00 93.94 87 THR A CA 1
ATOM 652 C C . THR A 1 87 ? 1.707 -12.448 0.481 1.00 93.94 87 THR A C 1
ATOM 654 O O . THR A 1 87 ? 1.309 -12.685 1.620 1.00 93.94 87 THR A O 1
ATOM 657 N N . ASN A 1 88 ? 1.580 -13.346 -0.502 1.00 88.94 88 ASN A N 1
ATOM 658 C CA . ASN A 1 88 ? 1.017 -14.679 -0.257 1.00 88.94 88 ASN A CA 1
ATOM 659 C C . ASN A 1 88 ? 1.792 -15.437 0.841 1.00 88.94 88 ASN A C 1
ATOM 661 O O . ASN A 1 88 ? 1.201 -16.140 1.654 1.00 88.94 88 ASN A O 1
ATOM 665 N N . LEU A 1 89 ? 3.115 -15.247 0.902 1.00 88.75 89 LEU A N 1
ATOM 666 C CA . LEU A 1 89 ? 3.994 -15.891 1.882 1.00 88.75 89 LEU A CA 1
ATOM 667 C C . LEU A 1 89 ? 3.704 -15.455 3.323 1.00 88.75 89 LEU A C 1
ATOM 669 O O . LEU A 1 89 ? 3.958 -16.220 4.248 1.00 88.75 89 LEU A O 1
ATOM 673 N N . ASP A 1 90 ? 3.152 -14.258 3.526 1.00 91.56 90 ASP A N 1
ATOM 674 C CA . ASP A 1 90 ? 2.839 -13.761 4.867 1.00 91.56 90 ASP A CA 1
ATOM 675 C C . ASP A 1 90 ? 1.628 -14.473 5.490 1.00 91.56 90 ASP A C 1
ATOM 677 O O . ASP A 1 90 ? 1.468 -14.452 6.707 1.00 91.56 90 ASP A O 1
ATOM 681 N N . PHE A 1 91 ? 0.808 -15.154 4.678 1.00 90.81 91 PHE A N 1
ATOM 682 C CA . PHE A 1 91 ? -0.317 -15.965 5.155 1.00 90.81 91 PHE A CA 1
ATOM 683 C C . PHE A 1 91 ? 0.066 -17.416 5.478 1.00 90.81 91 PHE A C 1
ATOM 685 O O . PHE A 1 91 ? -0.624 -18.053 6.279 1.00 90.81 91 PHE A O 1
ATOM 692 N N . HIS A 1 92 ? 1.152 -17.926 4.883 1.00 91.69 92 HIS A N 1
ATOM 693 C CA . HIS A 1 92 ? 1.669 -19.285 5.121 1.00 91.69 92 HIS A CA 1
ATOM 694 C C . HIS A 1 92 ? 2.508 -19.397 6.397 1.00 91.69 92 HIS A C 1
ATOM 696 O O . HIS A 1 92 ? 2.685 -20.492 6.918 1.00 91.69 92 HIS A O 1
ATOM 702 N N . ASP A 1 93 ? 3.005 -18.274 6.909 1.00 94.50 93 ASP A N 1
ATOM 703 C CA . ASP A 1 93 ? 3.730 -18.200 8.174 1.00 94.50 93 ASP A CA 1
ATOM 704 C C . ASP A 1 93 ? 2.769 -17.804 9.306 1.00 94.50 93 ASP A C 1
ATOM 706 O O . ASP A 1 93 ? 2.163 -16.728 9.291 1.00 94.50 93 ASP A O 1
ATOM 710 N N . ASP A 1 94 ? 2.618 -18.684 10.297 1.00 96.19 94 ASP A N 1
ATOM 711 C CA . ASP A 1 94 ? 1.688 -18.484 11.412 1.00 96.19 94 ASP A CA 1
ATOM 712 C C . ASP A 1 94 ? 2.024 -17.244 12.249 1.00 96.19 94 ASP A C 1
ATOM 714 O O . ASP A 1 94 ? 1.112 -16.525 12.668 1.00 96.19 94 ASP A O 1
ATOM 718 N N . GLN A 1 95 ? 3.310 -16.954 12.461 1.00 97.06 95 GLN A N 1
ATOM 719 C CA . GLN A 1 95 ? 3.750 -15.795 13.236 1.00 97.06 95 GLN A CA 1
ATOM 720 C C . GLN A 1 95 ? 3.447 -14.500 12.483 1.00 97.06 95 GLN A C 1
ATOM 722 O O . GLN A 1 95 ? 2.933 -13.542 13.065 1.00 97.06 95 GLN A O 1
ATOM 727 N N . LYS A 1 96 ? 3.721 -14.459 11.177 1.00 95.94 96 LYS A N 1
ATOM 728 C CA . LYS A 1 96 ? 3.389 -13.300 10.342 1.00 95.94 96 LYS A CA 1
ATOM 729 C C . LYS A 1 96 ? 1.886 -13.074 10.258 1.00 95.94 96 LYS A C 1
ATOM 731 O O . LYS A 1 96 ? 1.443 -11.933 10.387 1.00 95.94 96 LYS A O 1
ATOM 736 N N . ARG A 1 97 ? 1.097 -14.143 10.122 1.00 96.31 97 ARG A N 1
ATOM 737 C CA . ARG A 1 97 ? -0.368 -14.067 10.120 1.00 96.31 97 ARG A CA 1
ATOM 738 C C . ARG A 1 97 ? -0.909 -13.540 11.451 1.00 96.31 97 ARG A C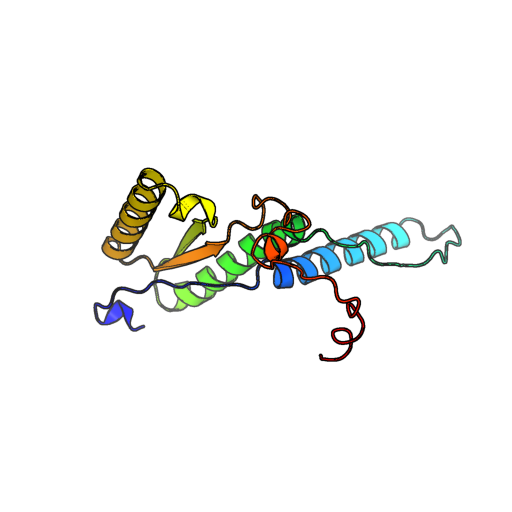 1
ATOM 740 O O . ARG A 1 97 ? -1.817 -12.710 11.452 1.00 96.31 97 ARG A O 1
ATOM 747 N N . GLN A 1 98 ? -0.339 -13.968 12.578 1.00 97.75 98 GLN A N 1
ATOM 748 C CA . GLN A 1 98 ? -0.673 -13.424 13.899 1.00 97.75 98 GLN A CA 1
ATOM 749 C C . GLN A 1 98 ? -0.311 -11.939 14.016 1.00 97.75 98 GLN A C 1
ATOM 751 O O . GLN A 1 98 ? -1.142 -11.149 14.457 1.00 97.75 98 GLN A O 1
ATOM 756 N N . ASN A 1 99 ? 0.882 -11.538 13.570 1.00 97.62 99 ASN A N 1
ATOM 757 C CA . ASN A 1 99 ? 1.304 -10.135 13.582 1.00 97.62 99 ASN A CA 1
ATOM 758 C C . ASN A 1 99 ? 0.373 -9.258 12.729 1.00 97.62 99 ASN A C 1
ATOM 760 O O . ASN A 1 99 ? -0.072 -8.211 13.194 1.00 97.62 99 ASN A O 1
ATOM 764 N N . LEU A 1 100 ? 0.021 -9.713 11.520 1.00 97.31 100 LEU A N 1
ATOM 765 C CA . LEU A 1 100 ? -0.926 -9.031 10.636 1.00 97.31 100 LEU A CA 1
ATOM 766 C 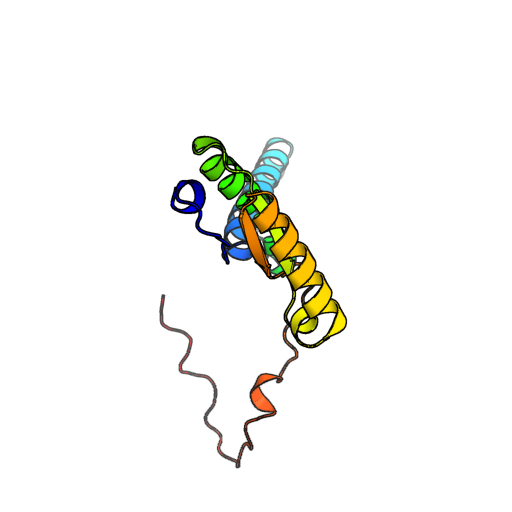C . LEU A 1 100 ? -2.296 -8.859 11.305 1.00 97.31 100 LEU A C 1
ATOM 768 O O . LEU A 1 100 ? -2.838 -7.756 11.304 1.00 97.31 100 LEU A O 1
ATOM 772 N N . ASN A 1 101 ? -2.840 -9.920 11.907 1.00 97.25 101 ASN A N 1
ATOM 773 C CA . ASN A 1 101 ? -4.115 -9.851 12.622 1.00 97.25 101 ASN A CA 1
ATOM 774 C C . ASN A 1 101 ? -4.069 -8.844 13.777 1.00 97.25 101 ASN A C 1
ATOM 776 O O . ASN A 1 101 ? -4.985 -8.035 13.901 1.00 97.25 101 ASN A O 1
ATOM 780 N N . SER A 1 102 ? -3.000 -8.849 14.577 1.00 98.19 102 SER A N 1
ATOM 781 C CA . SER A 1 102 ? -2.814 -7.883 15.666 1.00 98.19 102 SER A CA 1
ATOM 782 C C . SER A 1 102 ? -2.775 -6.443 15.147 1.00 98.19 102 SER A C 1
ATOM 784 O O . SER A 1 102 ? -3.449 -5.575 15.697 1.00 98.19 102 SER A O 1
ATOM 786 N N . THR A 1 103 ? -2.053 -6.182 14.052 1.00 98.31 103 THR A N 1
ATOM 787 C CA . THR A 1 103 ? -2.022 -4.854 13.419 1.00 98.31 103 THR A CA 1
ATOM 788 C C . THR A 1 103 ? -3.400 -4.429 12.913 1.00 98.31 103 THR A C 1
ATOM 790 O O . THR A 1 103 ? -3.821 -3.304 13.169 1.00 98.31 103 THR A O 1
ATOM 793 N N . LEU A 1 104 ? -4.122 -5.313 12.217 1.00 98.12 104 LEU A N 1
ATOM 794 C CA . LEU A 1 104 ? -5.455 -5.007 11.692 1.00 98.12 104 LEU A CA 1
ATOM 795 C C . LEU A 1 104 ? -6.456 -4.720 12.817 1.00 98.12 104 LEU A C 1
ATOM 797 O O . LEU A 1 104 ? -7.209 -3.755 12.723 1.00 98.12 104 LEU A O 1
ATOM 801 N N . GLN A 1 105 ? -6.438 -5.513 13.890 1.00 97.88 105 GLN A N 1
ATOM 802 C CA . GLN A 1 105 ? -7.303 -5.298 15.051 1.00 97.88 105 GLN A CA 1
ATOM 803 C C . GLN A 1 105 ? -7.017 -3.961 15.736 1.00 97.88 105 GLN A C 1
ATOM 805 O O . GLN A 1 105 ? -7.954 -3.245 16.078 1.00 97.88 105 GLN A O 1
ATOM 810 N N . GLU A 1 106 ? -5.748 -3.589 15.900 1.00 98.19 106 GLU A N 1
ATOM 811 C CA . GLU A 1 106 ? -5.391 -2.313 16.526 1.00 98.19 106 GLU A CA 1
ATOM 812 C C . GLU A 1 106 ? -5.850 -1.115 15.679 1.00 98.19 106 GLU A C 1
ATOM 814 O O . GLU A 1 106 ? -6.435 -0.168 16.206 1.00 98.19 106 GLU A O 1
ATOM 819 N N . LEU A 1 107 ? -5.684 -1.180 14.352 1.00 97.88 107 LEU A N 1
ATOM 820 C CA . LEU A 1 107 ? -6.200 -0.154 13.437 1.00 97.88 107 LEU A CA 1
ATOM 821 C C . LEU A 1 107 ? -7.723 0.003 13.554 1.00 97.88 107 LEU A C 1
ATOM 823 O O . LEU A 1 107 ? -8.217 1.125 13.686 1.00 97.88 107 LEU A O 1
ATOM 827 N N . LEU A 1 108 ? -8.461 -1.110 13.564 1.00 95.81 108 LEU A N 1
ATOM 828 C CA . LEU A 1 108 ? -9.919 -1.099 13.696 1.00 95.81 108 LEU A CA 1
ATOM 829 C C . LEU A 1 108 ? -10.370 -0.536 15.051 1.00 95.81 108 LEU A C 1
ATOM 831 O O . LEU A 1 108 ? -11.283 0.290 15.091 1.00 95.81 108 LEU A O 1
ATOM 835 N N . ARG A 1 109 ? -9.682 -0.886 16.148 1.00 95.31 109 ARG A N 1
ATOM 836 C CA . ARG A 1 109 ? -9.940 -0.327 17.490 1.00 95.31 109 ARG A CA 1
ATOM 837 C C . ARG A 1 109 ? -9.734 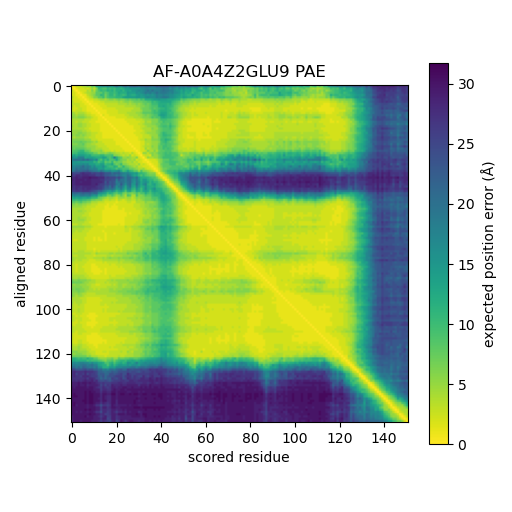1.183 17.555 1.00 95.31 109 ARG A C 1
ATOM 839 O O . ARG A 1 109 ? -10.458 1.861 18.279 1.00 95.31 109 ARG A O 1
ATOM 846 N N . MET A 1 110 ? -8.782 1.713 16.790 1.00 94.88 110 MET A N 1
ATOM 847 C CA . MET A 1 110 ? -8.552 3.155 16.645 1.00 94.88 110 MET A CA 1
ATOM 848 C C . MET A 1 110 ? -9.525 3.834 15.667 1.00 94.88 110 MET A C 1
ATOM 850 O O . MET A 1 110 ? -9.374 5.021 15.380 1.00 94.88 110 MET A O 1
ATOM 854 N N . ASN A 1 111 ? -10.521 3.109 15.147 1.00 92.69 111 ASN A N 1
ATOM 855 C CA . ASN A 1 111 ? -11.445 3.580 14.119 1.00 92.69 111 ASN A CA 1
ATOM 856 C C . ASN A 1 111 ? -10.740 4.029 12.818 1.00 92.69 111 ASN A C 1
ATOM 858 O O . ASN A 1 111 ? -11.220 4.913 12.106 1.00 92.69 111 ASN A O 1
ATOM 862 N N . ILE A 1 112 ? -9.600 3.411 12.500 1.00 95.81 112 ILE A N 1
ATOM 863 C CA . ILE A 1 112 ? -8.840 3.619 11.263 1.00 95.81 112 ILE A CA 1
ATOM 864 C C . ILE A 1 112 ? -9.196 2.503 10.282 1.00 95.81 112 ILE A C 1
ATOM 866 O O . ILE A 1 112 ? -9.257 1.339 10.665 1.00 95.81 112 ILE A O 1
ATOM 870 N N . VAL A 1 113 ? -9.407 2.840 9.008 1.00 97.12 113 VAL A N 1
ATOM 871 C CA . VAL A 1 113 ? -9.708 1.860 7.951 1.00 97.12 113 VAL A CA 1
ATOM 872 C C . VAL A 1 113 ? -8.426 1.296 7.359 1.00 97.12 113 VAL A C 1
ATOM 874 O O . VAL A 1 113 ? -7.695 2.037 6.692 1.00 97.12 113 VAL A O 1
ATOM 877 N N . PRO A 1 114 ? -8.147 -0.008 7.517 1.00 98.19 114 PRO A N 1
ATOM 878 C CA . PRO A 1 114 ? -7.043 -0.639 6.818 1.00 98.19 114 PRO A CA 1
ATOM 879 C C . PRO A 1 114 ? -7.355 -0.740 5.321 1.00 98.19 114 PRO A C 1
ATOM 881 O O . PRO A 1 114 ? -8.393 -1.280 4.929 1.00 98.19 114 PRO A O 1
ATOM 884 N N . ILE A 1 115 ? -6.441 -0.255 4.484 1.00 98.12 115 ILE A N 1
ATOM 885 C CA . ILE A 1 115 ? -6.440 -0.456 3.034 1.00 98.12 115 ILE A CA 1
ATOM 886 C C . ILE A 1 115 ? -5.370 -1.499 2.713 1.00 98.12 115 ILE A C 1
ATOM 888 O O . ILE A 1 115 ? -4.170 -1.214 2.723 1.00 98.12 115 ILE A O 1
ATOM 892 N N . ILE A 1 116 ? -5.820 -2.720 2.456 1.00 97.88 116 ILE A N 1
ATOM 893 C CA . ILE A 1 116 ? -4.990 -3.896 2.225 1.00 97.88 116 ILE A CA 1
ATOM 894 C C . ILE A 1 116 ? -4.739 -4.052 0.723 1.00 97.88 116 ILE A C 1
ATOM 896 O O . ILE A 1 116 ? -5.681 -4.074 -0.073 1.00 97.88 116 ILE A O 1
ATOM 900 N N . ASN A 1 117 ? -3.472 -4.188 0.333 1.00 96.44 117 ASN A N 1
ATOM 901 C CA . ASN A 1 117 ? -3.082 -4.536 -1.035 1.00 96.44 117 ASN A CA 1
ATOM 902 C C . ASN A 1 117 ? -1.892 -5.510 -1.038 1.00 96.44 117 ASN A C 1
ATOM 904 O O . ASN A 1 117 ? -1.171 -5.643 -0.046 1.00 96.44 117 ASN A O 1
ATOM 908 N N . THR A 1 118 ? -1.665 -6.178 -2.166 1.00 94.88 118 THR A N 1
ATOM 909 C CA . THR A 1 118 ? -0.488 -7.018 -2.367 1.00 94.88 118 THR A CA 1
ATOM 910 C C . THR A 1 118 ? 0.772 -6.158 -2.487 1.00 94.88 118 THR A C 1
ATOM 912 O O . THR A 1 118 ? 0.786 -5.134 -3.171 1.00 94.88 118 THR A O 1
ATOM 915 N N . ASN A 1 119 ? 1.862 -6.573 -1.839 1.00 95.38 119 ASN A N 1
ATOM 916 C CA . ASN A 1 119 ? 3.174 -5.953 -1.998 1.00 95.38 119 ASN A CA 1
ATOM 917 C C . ASN A 1 119 ? 3.856 -6.420 -3.294 1.00 95.38 119 ASN A C 1
ATOM 919 O O . ASN A 1 119 ? 4.921 -7.035 -3.268 1.00 95.38 119 ASN A O 1
ATOM 923 N N . ASP A 1 120 ? 3.241 -6.135 -4.441 1.00 92.56 120 ASP A N 1
ATOM 924 C CA . ASP A 1 120 ? 3.721 -6.576 -5.758 1.00 92.56 120 ASP A CA 1
ATOM 925 C C . ASP A 1 120 ? 5.162 -6.122 -6.052 1.00 92.56 120 ASP A C 1
ATOM 927 O O . ASP A 1 120 ? 5.855 -6.750 -6.842 1.00 92.56 120 ASP A O 1
ATOM 931 N N . ALA A 1 121 ? 5.653 -5.066 -5.395 1.00 91.31 121 ALA A N 1
ATOM 932 C CA . ALA A 1 121 ? 7.020 -4.575 -5.559 1.00 91.31 121 ALA A CA 1
ATOM 933 C C . ALA A 1 121 ? 8.098 -5.593 -5.132 1.00 91.31 121 ALA A C 1
ATOM 935 O O . ALA A 1 121 ? 9.218 -5.542 -5.642 1.00 91.31 121 ALA A O 1
ATOM 936 N N . VAL A 1 122 ? 7.771 -6.511 -4.215 1.00 91.19 122 VAL A N 1
ATOM 937 C CA . VAL A 1 122 ? 8.720 -7.489 -3.648 1.00 91.19 122 VAL A CA 1
ATOM 938 C C . VAL A 1 122 ? 8.345 -8.942 -3.935 1.00 91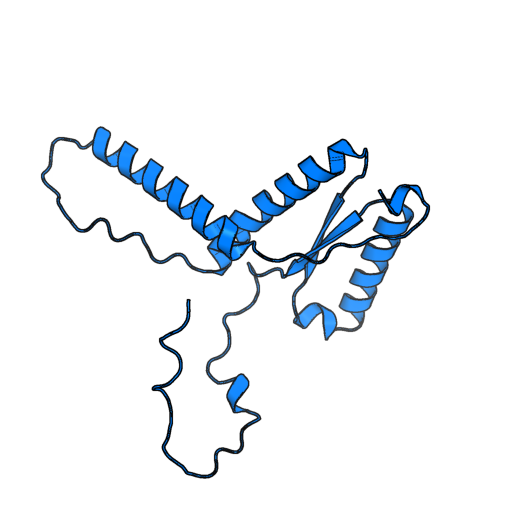.19 122 VAL A C 1
ATOM 940 O O . VAL A 1 122 ? 9.108 -9.844 -3.594 1.00 91.19 122 VAL A O 1
ATOM 943 N N . VAL A 1 123 ? 7.191 -9.186 -4.564 1.00 86.88 123 VAL A N 1
ATOM 944 C CA . VAL A 1 123 ? 6.783 -10.540 -4.955 1.00 86.88 123 VAL A CA 1
ATOM 945 C C . VAL A 1 123 ? 7.756 -11.059 -6.027 1.00 86.88 123 VAL A C 1
ATOM 947 O O . VAL A 1 123 ? 8.058 -10.335 -6.985 1.00 86.88 123 VAL A O 1
ATOM 950 N N . PRO A 1 124 ? 8.298 -12.282 -5.875 1.00 77.25 124 PRO A N 1
ATOM 951 C CA . PRO A 1 124 ? 9.151 -12.873 -6.895 1.00 77.25 124 PRO A CA 1
ATOM 952 C C . PRO A 1 124 ? 8.375 -13.042 -8.211 1.00 77.25 124 PRO A C 1
ATOM 954 O O . PRO A 1 124 ? 7.158 -13.243 -8.185 1.00 77.25 124 PRO A O 1
ATOM 957 N N . PRO A 1 125 ? 9.047 -12.961 -9.373 1.00 70.00 125 PRO A N 1
ATOM 958 C CA . PRO A 1 125 ? 8.419 -13.302 -10.643 1.00 70.00 125 PRO A CA 1
ATOM 959 C C . PRO A 1 125 ? 7.774 -14.692 -10.558 1.00 70.00 125 PRO A C 1
ATOM 961 O O . PRO A 1 125 ? 8.313 -15.553 -9.860 1.00 70.00 125 PRO A O 1
ATOM 964 N N . PRO A 1 126 ? 6.649 -14.934 -11.251 1.00 64.38 126 PRO A N 1
ATOM 965 C CA . PRO A 1 126 ? 6.081 -16.272 -11.313 1.00 64.38 126 PRO A CA 1
ATOM 966 C C . PRO A 1 126 ? 7.147 -17.252 -11.816 1.00 64.38 126 PRO A C 1
ATOM 968 O O . PRO A 1 126 ? 7.756 -17.030 -12.867 1.00 64.38 126 PRO A O 1
ATOM 971 N N . GLU A 1 127 ? 7.388 -18.310 -11.043 1.00 62.44 127 GLU A N 1
ATOM 972 C CA . GLU A 1 127 ? 8.275 -19.400 -11.438 1.00 62.44 127 GLU A CA 1
ATOM 973 C C . GLU A 1 127 ? 7.735 -20.019 -12.739 1.00 62.44 127 GLU A C 1
ATOM 975 O O . GLU A 1 127 ? 6.547 -20.365 -12.807 1.00 62.44 127 GLU A O 1
ATOM 980 N N . PRO A 1 128 ? 8.558 -20.179 -13.789 1.00 51.88 128 PRO A N 1
ATOM 981 C CA . PRO A 1 128 ? 8.122 -20.907 -14.966 1.00 51.88 128 PRO A CA 1
ATOM 982 C C . PRO A 1 128 ? 7.713 -22.329 -14.544 1.00 51.88 128 PRO A C 1
ATOM 984 O O . PRO A 1 128 ? 8.516 -23.061 -13.973 1.00 51.88 128 PRO A O 1
ATOM 987 N N . ASN A 1 129 ? 6.467 -22.717 -14.843 1.00 51.66 129 ASN A N 1
ATOM 988 C CA . ASN A 1 129 ? 5.832 -24.012 -14.533 1.00 51.66 129 ASN A CA 1
ATOM 989 C C . ASN A 1 129 ? 5.289 -24.248 -13.106 1.00 51.66 129 ASN A C 1
ATOM 991 O O . ASN A 1 129 ? 4.972 -25.400 -12.801 1.00 51.66 129 ASN A O 1
ATOM 995 N N . SER A 1 130 ? 5.071 -23.237 -12.255 1.00 51.88 130 SER A N 1
ATOM 996 C CA . SER A 1 130 ? 4.351 -23.462 -10.976 1.00 51.88 130 SER A CA 1
ATOM 997 C C . SER A 1 130 ? 2.963 -24.089 -11.176 1.00 51.88 130 SER A C 1
ATOM 999 O O . SER A 1 130 ? 2.547 -24.958 -10.414 1.00 51.88 130 SER A O 1
ATOM 1001 N N . ASP A 1 131 ? 2.288 -23.716 -12.262 1.00 53.38 131 ASP A N 1
ATOM 1002 C CA . ASP A 1 131 ? 0.911 -24.131 -12.554 1.00 53.38 131 ASP A CA 1
ATOM 1003 C C . ASP A 1 131 ? 0.834 -25.537 -13.179 1.00 53.38 131 ASP A C 1
ATOM 1005 O O . ASP A 1 131 ? -0.236 -26.142 -13.250 1.00 53.38 131 ASP A O 1
ATOM 1009 N N . LEU A 1 132 ? 1.971 -26.077 -13.633 1.00 52.34 132 LEU A N 1
ATOM 1010 C CA . LEU A 1 132 ? 2.059 -27.391 -14.278 1.00 52.34 132 LEU A CA 1
ATOM 1011 C C . LEU A 1 132 ? 2.453 -28.512 -13.312 1.00 52.34 132 LEU A C 1
ATOM 1013 O O . LEU A 1 132 ? 2.343 -29.679 -13.677 1.00 52.34 132 LEU A O 1
ATOM 1017 N N . GLN A 1 133 ? 2.840 -28.201 -12.071 1.00 46.47 133 GLN A N 1
ATOM 1018 C CA . GLN A 1 133 ? 3.183 -29.227 -11.075 1.00 46.47 133 GLN A CA 1
ATOM 1019 C C . GLN A 1 133 ? 1.967 -30.048 -10.604 1.00 46.47 133 GLN A C 1
ATOM 1021 O O . GLN A 1 133 ? 2.138 -31.141 -10.071 1.00 46.47 133 GLN A O 1
ATOM 1026 N N . GLY A 1 134 ? 0.742 -29.563 -10.840 1.00 43.91 134 GLY A N 1
ATOM 1027 C CA . GLY A 1 134 ? -0.501 -30.294 -10.563 1.00 43.91 134 GLY A CA 1
ATOM 1028 C C . GLY A 1 134 ? -1.095 -31.036 -11.765 1.00 43.91 134 GLY A C 1
ATOM 1029 O O . GLY A 1 134 ? -2.065 -31.776 -11.603 1.00 43.91 134 GLY A O 1
ATOM 1030 N N . VAL A 1 135 ? -0.546 -30.855 -12.972 1.00 43.34 135 VAL A N 1
ATOM 1031 C CA . VAL A 1 135 ? -1.051 -31.511 -14.182 1.00 43.34 135 VAL A CA 1
ATOM 1032 C C . VAL A 1 135 ? -0.133 -32.677 -14.502 1.00 43.34 135 VAL A C 1
ATOM 1034 O O . VAL A 1 135 ? 0.952 -32.508 -15.050 1.00 43.34 135 VAL A O 1
ATOM 1037 N N . ASN A 1 136 ? -0.583 -33.886 -14.180 1.00 37.88 136 ASN A N 1
ATOM 1038 C CA . ASN A 1 136 ? 0.027 -35.100 -14.701 1.00 37.88 136 ASN A CA 1
ATOM 1039 C C . ASN A 1 136 ? -0.243 -35.121 -16.217 1.00 37.88 136 ASN A C 1
ATOM 1041 O O . ASN A 1 136 ? -1.306 -35.560 -16.661 1.00 37.88 136 ASN A O 1
ATOM 1045 N N . VAL A 1 137 ? 0.656 -34.527 -17.011 1.00 41.88 137 VAL A N 1
ATOM 1046 C CA . VAL A 1 137 ? 0.532 -34.466 -18.471 1.00 41.88 137 VAL A CA 1
ATOM 1047 C C . VAL A 1 137 ? 0.795 -35.868 -19.011 1.00 41.88 137 VAL A C 1
ATOM 1049 O O . VAL A 1 137 ? 1.905 -36.215 -19.410 1.00 41.88 137 VAL A O 1
ATOM 1052 N N . GLY A 1 138 ? -0.258 -36.685 -19.024 1.00 35.88 138 GLY A N 1
ATOM 1053 C CA . GLY A 1 138 ? -0.363 -37.791 -19.959 1.00 35.88 138 GLY A CA 1
ATOM 1054 C C . GLY A 1 138 ? -0.155 -37.227 -21.361 1.00 35.88 138 GLY A C 1
ATOM 1055 O O . GLY A 1 138 ? -0.796 -36.257 -21.761 1.00 35.88 138 GLY A O 1
ATOM 1056 N N . THR A 1 139 ? 0.812 -37.800 -22.061 1.00 43.41 139 THR A N 1
ATOM 1057 C CA . THR A 1 139 ? 1.224 -37.481 -23.427 1.00 43.41 139 T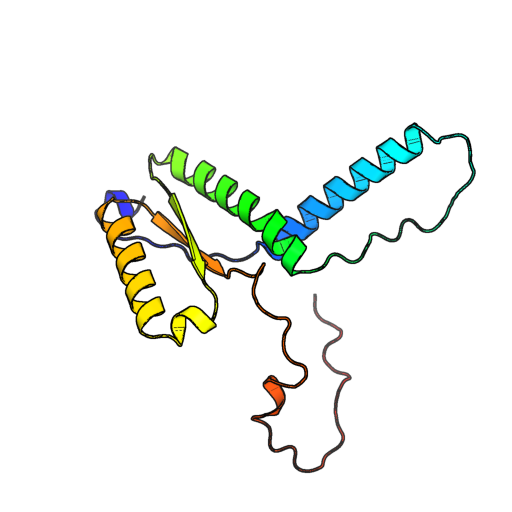HR A CA 1
ATOM 1058 C C . THR A 1 139 ? 0.040 -37.126 -24.331 1.00 43.41 139 THR A C 1
ATOM 1060 O O . THR A 1 139 ? -0.805 -37.973 -24.610 1.00 43.41 139 THR A O 1
ATOM 1063 N N . GLY A 1 140 ? -0.003 -35.889 -24.822 1.00 33.34 140 GLY A N 1
ATOM 1064 C CA . GLY A 1 140 ? -1.024 -35.445 -25.767 1.00 33.34 140 GLY A CA 1
ATOM 1065 C C . GLY A 1 140 ? -0.768 -34.016 -26.222 1.00 33.34 140 GLY A C 1
ATOM 1066 O O . GLY A 1 140 ? -1.188 -33.055 -25.588 1.00 33.34 140 GLY A O 1
ATOM 1067 N N . SER A 1 141 ? -0.036 -33.871 -27.319 1.00 42.34 141 SER A N 1
ATOM 1068 C CA . SER A 1 141 ? 0.288 -32.603 -27.965 1.00 42.34 141 SER A CA 1
ATOM 1069 C C . SER A 1 141 ? -0.967 -31.834 -28.398 1.00 42.34 141 SER A C 1
ATOM 1071 O O . SER A 1 141 ? -1.493 -32.090 -29.480 1.00 42.34 141 SER A O 1
ATOM 1073 N N . MET A 1 142 ? -1.431 -30.862 -27.606 1.00 40.75 142 MET A N 1
ATOM 1074 C CA . MET A 1 142 ? -2.340 -29.816 -28.095 1.00 40.75 142 MET A CA 1
ATOM 1075 C C . MET A 1 142 ? -2.310 -28.559 -27.206 1.00 40.75 142 MET A C 1
ATOM 1077 O O . MET A 1 142 ? -3.236 -28.282 -26.450 1.00 40.75 142 MET A O 1
ATOM 1081 N N . GLY A 1 143 ? -1.225 -27.782 -27.293 1.00 35.38 143 GLY A N 1
ATOM 1082 C CA . GLY A 1 143 ? -1.059 -26.516 -26.573 1.00 35.38 143 GLY A CA 1
ATOM 1083 C C . GLY A 1 143 ? -0.945 -25.304 -27.505 1.00 35.38 143 GLY A C 1
ATOM 1084 O O . GLY A 1 143 ? -0.287 -25.373 -28.540 1.00 35.38 143 GLY A O 1
ATOM 1085 N N . TRP A 1 144 ? -1.529 -24.181 -27.066 1.00 35.94 144 TRP A N 1
ATOM 1086 C CA . TRP A 1 144 ? -1.091 -22.804 -27.374 1.00 35.94 144 TRP A CA 1
ATOM 1087 C C . TRP A 1 144 ? -1.665 -22.034 -28.581 1.00 35.94 144 TRP A C 1
ATOM 1089 O O . TRP A 1 144 ? -0.983 -21.166 -29.116 1.00 35.94 144 TRP A O 1
ATOM 1099 N N . ARG A 1 145 ? -2.934 -22.223 -28.986 1.00 31.28 145 ARG A N 1
ATOM 1100 C CA . ARG A 1 145 ? -3.576 -21.312 -29.978 1.00 31.28 145 ARG A CA 1
ATOM 1101 C C . ARG A 1 145 ? -4.913 -20.658 -29.599 1.00 31.28 145 ARG A C 1
ATOM 1103 O O . ARG A 1 145 ? -5.533 -20.043 -30.461 1.00 31.28 145 ARG A O 1
ATOM 1110 N N . ARG A 1 146 ? -5.372 -20.722 -28.341 1.00 34.47 146 ARG A N 1
ATOM 1111 C CA . ARG A 1 146 ? -6.729 -20.239 -27.983 1.00 34.47 146 ARG A CA 1
ATOM 1112 C C . ARG A 1 146 ? -6.826 -18.971 -27.117 1.00 34.47 146 ARG A C 1
ATOM 1114 O O . ARG A 1 146 ? -7.934 -18.501 -26.911 1.00 34.47 146 ARG A O 1
ATOM 1121 N N . TRP A 1 147 ? -5.721 -18.356 -26.689 1.00 38.03 147 TRP A N 1
ATOM 1122 C CA . TRP A 1 147 ? -5.764 -17.231 -25.728 1.00 38.03 147 TRP A CA 1
ATOM 1123 C C . TRP A 1 147 ? -5.349 -15.847 -26.268 1.00 38.03 147 TRP A C 1
ATOM 1125 O O . TRP A 1 147 ? -5.070 -14.953 -25.482 1.00 38.03 147 TRP A O 1
ATOM 1135 N N . GLN A 1 148 ? -5.337 -15.621 -27.589 1.00 32.66 148 GLN A N 1
ATOM 1136 C CA . GLN A 1 148 ? -4.973 -14.311 -28.175 1.00 32.66 148 GLN A CA 1
ATOM 1137 C C . GLN A 1 148 ? -6.127 -13.495 -28.788 1.00 32.66 148 GLN A C 1
ATOM 1139 O O . GLN A 1 148 ? -5.876 -12.577 -29.561 1.00 32.66 148 GLN A O 1
ATOM 1144 N N . ARG A 1 149 ? -7.396 -13.752 -28.449 1.00 37.53 149 ARG A N 1
ATOM 1145 C CA . ARG A 1 149 ? -8.484 -12.818 -28.804 1.00 37.53 149 ARG A CA 1
ATOM 1146 C C . ARG A 1 149 ? -9.507 -12.694 -27.682 1.00 37.53 149 ARG A C 1
ATOM 1148 O O . ARG A 1 149 ? -10.297 -13.608 -27.479 1.00 37.53 149 ARG A O 1
ATOM 1155 N N . GLY A 1 150 ? -9.493 -11.550 -27.001 1.00 38.44 150 GLY A N 1
ATOM 1156 C CA . GLY A 1 150 ? -10.526 -11.141 -26.055 1.00 38.44 150 GLY A CA 1
ATOM 1157 C C . GLY A 1 150 ? -10.071 -9.982 -25.169 1.00 38.44 150 GLY A C 1
ATOM 1158 O O . GLY A 1 150 ? -9.410 -10.242 -24.170 1.00 38.44 150 GLY A O 1
ATOM 1159 N N . TYR A 1 151 ? -10.513 -8.775 -25.550 1.00 40.62 151 TYR A N 1
ATOM 1160 C CA . TYR A 1 151 ? -10.392 -7.448 -24.913 1.00 40.62 151 TYR A CA 1
ATOM 1161 C C . TYR A 1 151 ? -9.113 -6.653 -25.190 1.00 40.62 151 TYR A C 1
ATOM 1163 O O . TYR A 1 151 ? -8.044 -6.970 -24.628 1.00 40.62 151 TYR A O 1
#

Nearest PDB structures (foldseek):
  8y2h-assembly1_B  TM=8.562E-01  e=1.582E-09  Arabidopsis thaliana
  8j0f-assembly1_C  TM=8.282E-01  e=1.798E-09  Arabidopsis thaliana
  8j0e-assembly1_B  TM=8.060E-01  e=3.203E-09  Arabidopsis thaliana
  8j28-assembly1_C  TM=8.562E-01  e=1.401E-08  Arabidopsis thaliana
  4q1t-assembly1_B  TM=8.789E-01  e=3.463E-07  Burkholderia thailandensis E264

InterPro domains:
  IPR001048 Aspartate/glutamate/uridylate kinase [PF00696] (2-125)
  IPR001057 Glutamate/acetylglutamate kinase [PR00474] (6-20)
  IPR001057 Glutamate/acetylglutamate kinase [PR00474] (59-87)
  IPR001057 Glutamate/acetylglutamate kinase [PR00474] (99-120)
  IPR036393 Acetylglutamate kinase-like superfamily [G3DSA:3.40.1160.10] (1-140)
  IPR036393 Acetylglutamate kinase-like superfamily [SSF53633] (2-125)

pLDDT: mean 81.2, std 20.7, range [31.28, 98.31]

Radius of gyration: 22.01 Å; Cα contacts (8 Å, |Δi|>4): 134; chains: 1; bounding box: 42×59×55 Å

Foldseek 3Di:
DVVVVVDQAAAEDDCQQVQLVVVVQVVVVVVVVVVCVVVVPDDDPDDPPPDDDDRLSSSVSRVVVVVVVVQVVCVVVVAAEDEDEDAPVLCVDPVSVVVVVVVSVVCRVVRYYYYYYYNSNPDDDPDVCPVVVPPPPDDDDDDDDDPPDDD

Organism: NCBI:txid230148

Solvent-accessible surface area (backbone atoms only — not comparable to full-atom values): 9289 Å² total; per-residue (Å²): 113,68,53,85,72,76,44,88,60,73,45,79,61,79,60,27,40,61,50,6,46,55,51,53,52,51,54,50,53,55,54,48,53,54,53,44,71,76,50,77,82,64,98,69,97,62,82,88,71,76,76,87,76,56,62,34,64,15,18,53,61,8,43,60,53,53,49,54,50,51,45,59,63,32,50,80,69,78,38,53,66,43,85,43,76,43,54,79,68,42,68,76,35,68,67,50,38,51,51,52,51,53,53,53,51,52,37,45,75,71,64,26,32,43,42,35,36,70,40,51,59,74,56,75,78,82,62,92,61,69,82,48,77,80,53,84,76,70,89,73,96,81,84,91,84,83,87,87,79,86,135

Secondary structure (DSSP, 8-state):
-GGGGT----EE---HHHHHHHHHHHHHHHHHHHHHHHTTTS-------PPPPPHHHHHHHHHHHHHHHHHHHHHTTT--EEEEEE-HHHHHSHHHHHHHHHHHHHHHHTT-EEEEEE-TTTSPPPPTTGGGTT----S----SSSSS---